Protein AF-A0A978VMZ8-F1 (afdb_monomer_lite)

Secondary structure (DSSP, 8-state):
-PPPPPP-PPPS-SS---TTSHHHHHHHHHHHHTTSSTHHHHHHHT----SSTT-HHHHHHHHHHHHTTPPPSSPPSSS-HHHHHH------

Foldseek 3Di:
DDDPPDPPDDDPDVVDDDCPDPVVVVVLVVCVVVVNCPLVVLLVVLDDDAPDPPCPVVSSVVSVCVSVVHDDPDDDPPPPPVVVVPPPPDDD

Structure (mmCIF, N/CA/C/O backbone):
data_AF-A0A978VMZ8-F1
#
_entry.id   AF-A0A978VMZ8-F1
#
loop_
_atom_site.group_PDB
_atom_site.id
_atom_site.type_symbol
_atom_site.label_atom_id
_atom_site.label_alt_id
_atom_site.label_comp_id
_atom_site.label_asym_id
_atom_site.label_entity_id
_atom_site.label_seq_id
_atom_site.pdbx_PDB_ins_code
_atom_site.Cartn_x
_atom_site.Cartn_y
_atom_site.Cartn_z
_atom_site.occupancy
_atom_site.B_iso_or_equiv
_atom_site.auth_seq_id
_atom_site.auth_comp_id
_atom_site.auth_asym_id
_atom_site.auth_atom_id
_atom_site.pdbx_PDB_model_num
ATOM 1 N N . MET A 1 1 ? 21.066 11.829 27.167 1.00 40.38 1 MET A N 1
ATOM 2 C CA . MET A 1 1 ? 20.399 12.881 26.372 1.00 40.38 1 MET A CA 1
ATOM 3 C C . MET A 1 1 ? 19.107 12.289 25.838 1.00 40.38 1 MET A C 1
ATOM 5 O O . MET A 1 1 ? 19.170 11.295 25.130 1.00 40.38 1 MET A O 1
ATOM 9 N N . SER A 1 2 ? 17.959 12.804 26.277 1.00 42.44 2 SER A N 1
ATOM 10 C CA . SER A 1 2 ? 16.650 12.401 25.752 1.00 42.44 2 SER A CA 1
ATOM 11 C C . SER A 1 2 ? 16.491 13.053 24.384 1.00 42.44 2 SER A C 1
ATOM 13 O O . SER A 1 2 ? 16.602 14.275 24.297 1.00 42.44 2 SER A O 1
ATOM 15 N N . PHE A 1 3 ? 16.306 12.267 23.322 1.00 50.69 3 PHE A N 1
ATOM 16 C CA . PHE A 1 3 ? 15.887 12.834 22.045 1.00 50.69 3 PHE A CA 1
ATOM 17 C C . PHE A 1 3 ? 14.496 13.432 22.273 1.00 50.69 3 PHE A C 1
ATOM 19 O O . PHE A 1 3 ? 13.584 12.675 22.621 1.00 50.69 3 PHE A O 1
ATOM 26 N N . PRO A 1 4 ? 14.310 14.758 22.146 1.00 55.22 4 PRO A N 1
ATOM 27 C CA . PRO A 1 4 ? 12.973 15.321 22.193 1.00 55.22 4 PRO A CA 1
ATOM 28 C C . PRO A 1 4 ? 12.159 14.613 21.110 1.00 55.22 4 PRO A C 1
ATOM 30 O O . PRO A 1 4 ? 12.591 14.539 19.958 1.00 55.22 4 PRO A O 1
ATOM 33 N N . GLY A 1 5 ? 11.040 14.004 21.511 1.00 61.69 5 GLY A N 1
ATOM 34 C CA . GLY A 1 5 ? 10.171 13.282 20.592 1.00 61.69 5 GLY A CA 1
ATOM 35 C C . GLY A 1 5 ? 9.840 14.196 19.422 1.00 61.69 5 GLY A C 1
ATOM 36 O O . GLY A 1 5 ? 9.357 15.308 19.634 1.00 61.69 5 GLY A O 1
ATOM 37 N N . LEU A 1 6 ? 10.162 13.751 18.205 1.00 64.25 6 LEU A N 1
ATOM 38 C CA . LEU A 1 6 ? 9.798 14.466 16.988 1.00 64.25 6 LEU A CA 1
ATOM 39 C C . LEU A 1 6 ? 8.310 14.834 17.079 1.00 64.25 6 LEU A C 1
ATOM 41 O O . LEU A 1 6 ? 7.495 13.949 17.369 1.00 64.25 6 LEU A O 1
ATOM 45 N N . PRO A 1 7 ? 7.940 16.112 16.881 1.00 59.97 7 PRO A N 1
ATOM 46 C CA . PRO A 1 7 ? 6.545 16.506 16.924 1.00 59.97 7 PRO A CA 1
ATOM 47 C C . PRO A 1 7 ? 5.788 15.683 15.884 1.00 59.97 7 PRO A C 1
ATOM 49 O O . PRO A 1 7 ? 6.165 15.641 14.711 1.00 59.97 7 PRO A O 1
ATOM 52 N N . ARG A 1 8 ? 4.733 14.985 16.320 1.00 61.69 8 ARG A N 1
ATOM 53 C CA . ARG A 1 8 ? 3.834 14.304 15.390 1.00 61.69 8 ARG A CA 1
ATOM 54 C C . ARG A 1 8 ? 3.199 15.374 14.514 1.00 61.69 8 ARG A C 1
ATOM 56 O O . ARG A 1 8 ? 2.470 16.228 15.013 1.00 61.69 8 ARG A O 1
ATOM 63 N N . ILE A 1 9 ? 3.498 15.329 13.221 1.00 72.56 9 ILE A N 1
ATOM 64 C CA . ILE A 1 9 ? 2.836 16.169 12.229 1.00 72.56 9 ILE A CA 1
ATOM 65 C C . I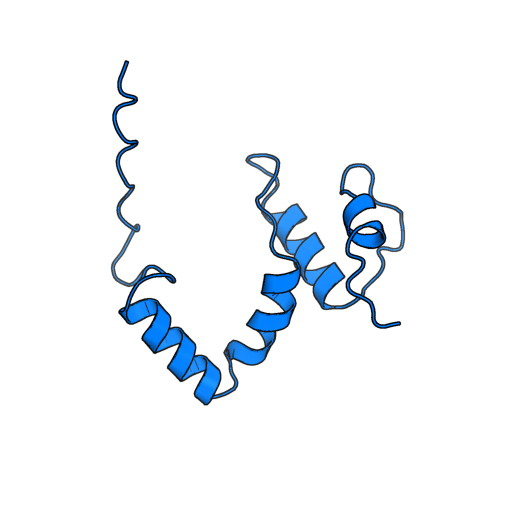LE A 1 9 ? 1.363 15.750 12.230 1.00 72.56 9 ILE A C 1
ATOM 67 O O . ILE A 1 9 ? 1.051 14.581 11.997 1.00 72.56 9 ILE A O 1
ATOM 71 N N . ALA A 1 10 ? 0.468 16.681 12.564 1.00 73.50 10 ALA A N 1
ATOM 72 C CA . ALA A 1 10 ? -0.965 16.443 12.473 1.00 73.50 10 ALA A CA 1
ATOM 73 C C . ALA A 1 10 ? -1.322 16.126 11.015 1.00 73.50 10 ALA A C 1
ATOM 75 O O . ALA A 1 10 ? -0.799 16.766 10.100 1.00 73.50 10 ALA A O 1
ATOM 76 N N . LEU A 1 11 ? -2.187 15.132 10.794 1.00 75.69 11 LEU A N 1
ATOM 77 C CA . LEU A 1 11 ? -2.624 14.788 9.444 1.00 75.69 11 LEU A CA 1
ATOM 78 C C . LEU A 1 11 ? -3.207 16.040 8.767 1.00 75.69 11 LEU A C 1
ATOM 80 O O . LEU A 1 11 ? -3.975 16.762 9.406 1.00 75.69 11 LEU A O 1
ATOM 84 N N . PRO A 1 12 ? -2.858 16.316 7.498 1.00 73.50 12 PRO A N 1
ATOM 85 C CA . PRO A 1 12 ? -3.149 17.592 6.843 1.00 73.50 12 PRO A CA 1
ATOM 86 C C . PRO A 1 12 ? -4.644 17.860 6.557 1.00 73.50 12 PRO A C 1
ATOM 88 O O . PRO A 1 12 ? -4.967 18.746 5.769 1.00 73.50 12 PRO A O 1
ATOM 91 N N . SER A 1 13 ? -5.588 17.134 7.161 1.00 55.28 13 SER A N 1
ATOM 92 C CA . SER A 1 13 ? -7.023 17.420 7.064 1.00 55.28 13 SER A CA 1
ATOM 93 C C . SER A 1 13 ? -7.846 16.639 8.091 1.00 55.28 13 SER A C 1
ATOM 95 O O . SER A 1 13 ? -7.493 15.515 8.434 1.00 55.28 13 SER A O 1
ATOM 97 N N . PRO A 1 14 ? -9.077 17.090 8.352 1.00 60.94 14 PRO A N 1
ATOM 98 C CA . PRO A 1 14 ? -10.274 16.357 7.955 1.00 60.94 14 PRO A CA 1
ATOM 99 C C . PRO A 1 14 ? -10.468 16.465 6.427 1.00 60.94 14 PRO A C 1
ATOM 101 O O . PRO A 1 14 ? -10.551 17.589 5.932 1.00 60.94 14 PRO A O 1
ATOM 104 N N . PRO A 1 15 ? -10.498 15.357 5.658 1.00 78.62 15 PRO A N 1
ATOM 105 C CA . PRO A 1 15 ? -10.956 14.041 6.102 1.00 78.62 15 PRO A CA 1
ATOM 106 C C . PRO A 1 15 ? -9.867 12.952 6.200 1.00 78.62 15 PRO A C 1
ATOM 108 O O . PRO A 1 15 ? -10.203 11.772 6.176 1.00 78.62 15 PRO A O 1
ATOM 111 N N . ALA A 1 16 ? -8.575 13.291 6.279 1.00 89.50 16 ALA A N 1
ATOM 112 C CA . ALA A 1 16 ? -7.530 12.271 6.384 1.00 89.50 16 ALA A CA 1
ATOM 113 C C . ALA A 1 16 ? -7.624 11.535 7.735 1.00 89.50 16 ALA A C 1
ATOM 115 O O . ALA A 1 16 ? -7.490 12.138 8.798 1.00 89.50 16 ALA A O 1
ATOM 116 N N . ILE A 1 17 ? -7.843 10.221 7.686 1.00 91.50 17 ILE A N 1
ATOM 117 C CA . ILE A 1 17 ? -7.934 9.347 8.860 1.00 91.50 17 ILE A CA 1
ATOM 118 C C . ILE A 1 17 ? -6.693 8.460 8.883 1.00 91.50 17 ILE A C 1
ATOM 120 O O . ILE A 1 17 ? -6.343 7.846 7.877 1.00 91.50 17 ILE A O 1
ATOM 124 N N . ASP A 1 18 ? -6.026 8.391 10.036 1.00 91.12 18 ASP A N 1
ATOM 125 C CA . ASP A 1 18 ? -4.900 7.478 10.229 1.00 91.12 18 ASP A CA 1
ATOM 126 C C . ASP A 1 18 ? -5.369 6.032 10.017 1.00 91.12 18 ASP A C 1
ATOM 128 O O . ASP A 1 18 ? -6.292 5.565 10.690 1.00 91.12 18 ASP A O 1
ATOM 132 N N . PHE A 1 19 ? -4.708 5.315 9.109 1.00 92.62 19 PHE A N 1
ATOM 133 C CA . PHE A 1 19 ? -5.002 3.920 8.796 1.00 92.62 19 PHE A CA 1
ATOM 134 C C . PHE A 1 19 ? -4.938 3.018 10.038 1.00 92.62 19 PHE A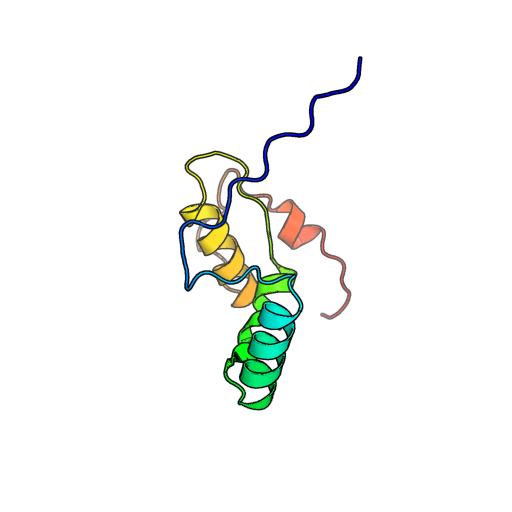 C 1
ATOM 136 O O . PHE A 1 19 ? -5.757 2.113 10.192 1.00 92.62 19 PHE A O 1
ATOM 143 N N . ALA A 1 20 ? -4.004 3.285 10.959 1.00 93.12 20 ALA A N 1
ATOM 144 C CA . ALA A 1 20 ? -3.823 2.485 12.171 1.00 93.12 20 ALA A CA 1
ATOM 145 C C . ALA A 1 20 ? -4.814 2.831 13.302 1.00 93.12 20 ALA A C 1
ATOM 147 O O . ALA A 1 20 ? -4.865 2.119 14.315 1.00 93.12 20 ALA A O 1
ATOM 148 N N . SER A 1 21 ? -5.605 3.898 13.144 1.00 93.88 21 SER A N 1
ATOM 149 C CA . SER A 1 21 ? -6.607 4.315 14.127 1.00 93.88 21 SER A CA 1
ATOM 150 C C . SER A 1 21 ? -7.792 3.347 14.204 1.00 93.88 21 SER A C 1
ATOM 152 O O . SER A 1 21 ? -7.990 2.491 13.342 1.00 93.88 21 SER A O 1
ATOM 154 N N . ILE A 1 22 ? -8.609 3.490 15.252 1.00 95.81 22 ILE A N 1
ATOM 155 C CA . ILE A 1 22 ? -9.859 2.728 15.410 1.00 95.81 22 ILE A CA 1
ATOM 156 C C . ILE A 1 22 ? -10.771 2.947 14.196 1.00 95.81 22 ILE A C 1
ATOM 158 O O . ILE A 1 22 ? -11.301 1.990 13.638 1.00 95.81 22 ILE A O 1
ATOM 162 N N . GLU A 1 23 ? -10.893 4.198 13.756 1.00 95.12 23 GLU A N 1
ATOM 163 C CA . GLU A 1 23 ? -11.730 4.566 12.618 1.00 95.12 23 GLU A CA 1
ATOM 164 C C . GLU A 1 23 ? -11.157 4.054 11.289 1.00 95.12 23 GLU A C 1
ATOM 166 O O . GLU A 1 23 ? -11.890 3.493 10.478 1.00 95.12 23 GLU A O 1
ATOM 171 N N . GLY A 1 24 ? -9.838 4.150 11.088 1.00 95.56 24 GLY A N 1
ATOM 172 C CA . GLY A 1 24 ? -9.171 3.606 9.899 1.00 95.56 24 GLY A CA 1
ATOM 173 C C . GLY A 1 24 ? -9.370 2.094 9.758 1.00 95.56 24 GLY A C 1
ATOM 174 O O . GLY A 1 24 ? -9.721 1.607 8.683 1.00 95.56 24 GLY A O 1
ATOM 175 N N . LYS A 1 25 ? -9.253 1.353 10.867 1.00 97.25 25 LYS A N 1
ATOM 176 C CA . LYS A 1 25 ? -9.530 -0.092 10.909 1.00 97.25 25 LYS A CA 1
ATOM 177 C C . LYS A 1 25 ? -10.993 -0.420 10.614 1.00 97.25 25 LYS A C 1
ATOM 179 O O . LYS A 1 25 ? -11.254 -1.403 9.919 1.00 97.25 25 LYS A O 1
ATOM 184 N N . ARG A 1 26 ? -11.940 0.387 11.110 1.00 97.94 26 ARG A N 1
ATOM 185 C CA . ARG A 1 26 ? -13.374 0.236 10.810 1.00 97.94 26 ARG A CA 1
ATOM 186 C C . ARG A 1 26 ? -13.632 0.387 9.311 1.00 97.94 26 ARG A C 1
ATOM 188 O O . ARG A 1 26 ? -14.184 -0.526 8.705 1.00 97.94 26 ARG A O 1
ATOM 195 N N . LEU A 1 27 ? -13.147 1.474 8.709 1.00 96.62 27 LEU A N 1
ATOM 196 C CA . LEU A 1 27 ? -13.294 1.744 7.274 1.00 96.62 27 LEU A CA 1
ATOM 197 C C . LEU A 1 27 ? -12.653 0.653 6.409 1.00 96.62 27 LEU A C 1
ATOM 199 O O . LEU A 1 27 ? -13.249 0.214 5.427 1.00 96.62 27 LEU A O 1
ATOM 203 N N . PHE A 1 28 ? -11.462 0.178 6.784 1.00 97.25 28 PHE A N 1
ATOM 204 C CA . PHE A 1 28 ? -10.811 -0.928 6.086 1.00 97.25 28 PHE A CA 1
ATOM 205 C C . PHE A 1 28 ? -11.641 -2.215 6.157 1.00 97.25 28 PHE A C 1
ATOM 207 O O . PHE A 1 28 ? -11.812 -2.889 5.145 1.00 97.25 28 PHE A O 1
ATOM 214 N N . THR A 1 29 ? -12.187 -2.538 7.333 1.00 97.88 29 THR A N 1
ATOM 215 C CA . THR A 1 29 ? -13.023 -3.733 7.534 1.00 97.88 29 THR A CA 1
ATOM 216 C C . THR A 1 29 ? -14.310 -3.659 6.712 1.00 97.88 29 THR A C 1
ATOM 218 O O . THR A 1 29 ? -14.699 -4.649 6.099 1.00 97.88 29 THR A O 1
ATOM 221 N N . GLU A 1 30 ? -14.945 -2.486 6.638 1.00 98.06 30 GLU A N 1
ATOM 222 C CA . GLU A 1 30 ? -16.132 -2.258 5.801 1.00 98.06 30 GLU A CA 1
ATOM 223 C C . GLU A 1 30 ? -15.814 -2.399 4.307 1.00 98.06 30 GLU A C 1
ATOM 225 O O . GLU A 1 30 ? -16.524 -3.096 3.583 1.00 98.06 30 GLU A O 1
ATOM 230 N N . ALA A 1 31 ? -14.719 -1.794 3.838 1.00 97.62 31 ALA A N 1
ATOM 231 C CA . ALA A 1 31 ? -14.278 -1.918 2.449 1.00 97.62 31 ALA A CA 1
ATOM 232 C C . ALA A 1 31 ? -13.907 -3.365 2.081 1.00 97.62 31 ALA A C 1
ATOM 234 O O . ALA A 1 31 ? -14.218 -3.828 0.982 1.00 97.62 31 ALA A O 1
ATOM 235 N N . LEU A 1 32 ? -13.285 -4.094 3.013 1.00 97.44 32 LEU A N 1
ATOM 236 C CA . LEU A 1 32 ? -12.986 -5.512 2.855 1.00 97.44 32 LEU A CA 1
ATOM 237 C C . LEU A 1 32 ? -14.269 -6.350 2.780 1.00 97.44 32 LEU A C 1
ATOM 239 O O . LEU A 1 32 ? -14.406 -7.153 1.866 1.00 97.44 32 LEU A O 1
ATOM 243 N N . GLY A 1 33 ? -15.246 -6.108 3.661 1.00 97.62 33 GLY A N 1
ATOM 244 C CA . GLY A 1 33 ? -16.557 -6.767 3.601 1.00 97.62 33 GLY A CA 1
ATOM 245 C C . GLY A 1 33 ? -17.324 -6.494 2.299 1.00 97.62 33 GLY A C 1
ATOM 246 O O . GLY A 1 33 ? -18.069 -7.352 1.833 1.00 97.62 33 GLY A O 1
ATOM 247 N N . ASN A 1 34 ? -17.089 -5.334 1.679 1.00 97.75 34 ASN A N 1
ATOM 248 C CA . ASN A 1 34 ? -17.650 -4.951 0.380 1.00 97.75 34 ASN A CA 1
ATOM 249 C C . ASN A 1 34 ? -16.829 -5.457 -0.827 1.00 97.75 34 ASN A C 1
ATOM 251 O O . ASN A 1 34 ? -17.191 -5.171 -1.968 1.00 97.75 34 ASN A O 1
ATOM 255 N N . GLY A 1 35 ? -15.714 -6.165 -0.607 1.00 96.56 35 GLY A N 1
ATOM 256 C CA . GLY A 1 35 ? -14.855 -6.716 -1.661 1.00 96.56 35 GLY A CA 1
ATOM 257 C C . GLY A 1 35 ? -14.003 -5.690 -2.421 1.00 96.56 35 GLY A C 1
ATOM 258 O O . GLY A 1 35 ? -13.367 -6.035 -3.416 1.00 96.56 35 GLY A O 1
ATOM 259 N N . THR A 1 36 ? -13.948 -4.427 -1.984 1.00 96.88 36 THR A N 1
ATOM 260 C CA . THR A 1 36 ? -13.169 -3.371 -2.665 1.00 96.88 36 THR A CA 1
ATOM 261 C C . THR A 1 36 ? -11.716 -3.292 -2.194 1.00 96.88 36 THR A C 1
ATOM 263 O O . THR A 1 36 ? -10.917 -2.568 -2.785 1.00 96.88 36 THR A O 1
ATOM 266 N N . MET A 1 37 ? -11.357 -4.052 -1.155 1.00 96.12 37 MET A N 1
ATOM 267 C CA . MET A 1 37 ? -10.036 -4.015 -0.517 1.00 96.12 37 MET A CA 1
ATOM 268 C C . MET A 1 37 ? -9.211 -5.302 -0.705 1.00 96.12 37 MET A C 1
ATOM 270 O O . MET A 1 37 ? -8.112 -5.414 -0.171 1.00 96.12 37 MET A O 1
ATOM 274 N N . GLU A 1 38 ? -9.680 -6.257 -1.511 1.00 94.88 38 GLU A N 1
ATOM 275 C CA . GLU A 1 38 ? -9.009 -7.554 -1.741 1.00 94.88 38 GLU A CA 1
ATOM 276 C C . GLU A 1 38 ? -7.562 -7.415 -2.253 1.00 94.88 38 GLU A C 1
ATOM 278 O O . GLU A 1 38 ? -6.672 -8.193 -1.901 1.00 94.88 38 GLU A O 1
ATOM 283 N N . GLY A 1 39 ? -7.291 -6.381 -3.059 1.00 93.38 39 GLY A N 1
ATOM 284 C CA . GLY A 1 39 ? -5.953 -6.105 -3.590 1.00 93.38 39 GLY A CA 1
ATOM 285 C C . GLY A 1 39 ? -4.919 -5.728 -2.522 1.00 93.38 39 GLY A C 1
ATOM 286 O O . GLY A 1 39 ? -3.720 -5.910 -2.747 1.00 93.38 39 GLY A O 1
ATOM 287 N N . PHE A 1 40 ? -5.361 -5.251 -1.353 1.00 95.44 40 PHE A N 1
ATOM 288 C CA . PHE A 1 40 ? -4.477 -4.821 -0.270 1.00 95.44 40 PHE A CA 1
ATOM 289 C C . PHE A 1 40 ? -3.542 -5.939 0.192 1.00 95.44 40 PHE A C 1
ATOM 291 O O . PHE A 1 40 ? -2.354 -5.693 0.384 1.00 95.44 40 PHE A O 1
ATOM 298 N N . PHE A 1 41 ? -4.047 -7.171 0.324 1.00 94.50 41 PHE A N 1
ATOM 299 C CA . PHE A 1 41 ? -3.258 -8.290 0.846 1.00 94.50 41 PHE A CA 1
ATOM 300 C C . PHE A 1 41 ? -2.060 -8.633 -0.033 1.00 94.50 41 PHE A C 1
ATOM 302 O O . PHE A 1 41 ? -1.000 -8.963 0.485 1.00 94.50 41 PHE A O 1
ATOM 309 N N . LYS A 1 42 ? -2.201 -8.518 -1.356 1.00 92.75 42 LYS A N 1
ATOM 310 C CA . LYS A 1 42 ? -1.077 -8.757 -2.266 1.00 92.75 42 LYS A CA 1
ATOM 311 C C . LYS A 1 42 ? -0.089 -7.592 -2.241 1.00 92.75 42 LYS A C 1
ATOM 313 O O . LYS A 1 42 ? 1.115 -7.816 -2.200 1.00 92.75 42 LYS A O 1
ATOM 318 N N . LEU A 1 43 ? -0.597 -6.357 -2.218 1.00 94.19 43 LEU A N 1
ATOM 319 C CA . LEU A 1 43 ? 0.231 -5.148 -2.186 1.00 94.19 43 LEU A CA 1
ATOM 320 C C . LEU A 1 43 ? 1.076 -5.061 -0.909 1.00 94.19 43 LEU A C 1
ATOM 322 O O . LEU A 1 43 ? 2.267 -4.759 -0.980 1.00 94.19 43 LEU A O 1
ATOM 326 N N . ILE A 1 44 ? 0.485 -5.344 0.256 1.00 94.44 44 ILE A N 1
ATOM 327 C CA . ILE A 1 44 ? 1.170 -5.205 1.546 1.00 94.44 44 ILE A CA 1
ATOM 328 C C . ILE A 1 44 ? 2.322 -6.206 1.705 1.00 94.44 44 ILE A C 1
ATOM 330 O O . ILE A 1 44 ? 3.330 -5.870 2.324 1.00 94.44 44 ILE A O 1
ATOM 334 N N . SER A 1 45 ? 2.231 -7.394 1.094 1.00 92.19 45 SER A N 1
ATOM 335 C CA . SER A 1 45 ? 3.317 -8.388 1.084 1.00 92.19 45 SER A CA 1
ATOM 336 C C . SER A 1 45 ? 4.594 -7.887 0.405 1.00 92.19 45 SER A C 1
ATOM 338 O O . SER A 1 45 ? 5.676 -8.383 0.711 1.00 92.19 45 SER A O 1
ATOM 340 N N . TYR A 1 46 ? 4.481 -6.896 -0.481 1.00 92.56 46 TYR A N 1
ATOM 341 C CA . TYR A 1 46 ? 5.613 -6.272 -1.163 1.00 92.56 46 TYR A CA 1
ATOM 342 C C . TYR A 1 46 ? 5.897 -4.851 -0.669 1.00 92.56 46 TYR A C 1
ATOM 344 O O . TYR A 1 46 ? 6.663 -4.144 -1.316 1.00 92.56 46 TYR A O 1
ATOM 352 N N . TYR A 1 47 ? 5.311 -4.415 0.452 1.00 90.38 47 TYR A N 1
ATOM 353 C CA . TYR A 1 47 ? 5.481 -3.049 0.941 1.00 90.38 47 TYR A CA 1
ATOM 354 C C . TYR A 1 47 ? 6.936 -2.724 1.292 1.00 90.38 47 TYR A C 1
ATOM 356 O O . TYR A 1 47 ? 7.581 -3.450 2.049 1.00 90.38 47 TYR A O 1
ATOM 364 N N . GLN A 1 48 ? 7.442 -1.602 0.772 1.00 85.25 48 GLN A N 1
ATOM 365 C CA . GLN A 1 48 ? 8.791 -1.113 1.058 1.00 85.25 48 GLN A CA 1
ATOM 366 C C . GLN A 1 48 ? 8.791 0.393 1.296 1.00 85.25 48 GLN A C 1
ATOM 368 O O . GLN A 1 48 ? 8.138 1.151 0.580 1.00 85.25 48 GLN A O 1
ATOM 373 N N . SER A 1 49 ? 9.585 0.835 2.269 1.00 85.50 49 SER A N 1
ATOM 374 C CA . SER A 1 49 ? 9.894 2.254 2.433 1.00 85.50 49 SER A CA 1
ATOM 375 C C . SER A 1 49 ? 10.762 2.740 1.273 1.00 85.50 49 SER A C 1
ATOM 377 O O . SER A 1 49 ? 11.692 2.048 0.856 1.00 85.50 49 SER A O 1
ATOM 379 N N . GLN A 1 50 ? 10.494 3.950 0.775 1.00 83.38 50 GLN A N 1
ATOM 380 C CA . GLN A 1 50 ? 11.359 4.582 -0.220 1.00 83.38 50 GLN A CA 1
ATOM 381 C C . GLN A 1 50 ? 12.783 4.733 0.332 1.00 83.38 50 GLN A C 1
ATOM 383 O O . GLN A 1 50 ? 12.972 5.169 1.468 1.00 83.38 50 GLN A O 1
ATOM 388 N N . THR A 1 51 ? 13.782 4.374 -0.470 1.00 82.00 51 THR A N 1
ATOM 389 C CA . THR A 1 51 ? 15.195 4.460 -0.069 1.00 82.00 51 THR A CA 1
ATOM 390 C C . THR A 1 51 ? 15.729 5.886 -0.141 1.00 82.00 51 THR A C 1
ATOM 392 O O . THR A 1 51 ? 16.634 6.236 0.602 1.00 82.00 51 THR A O 1
ATOM 395 N N . GLU A 1 52 ? 15.154 6.705 -1.024 1.00 84.06 52 GLU A N 1
ATOM 396 C CA . GLU A 1 52 ? 15.557 8.085 -1.287 1.00 84.06 52 GLU A CA 1
ATOM 397 C C . GLU A 1 52 ? 14.329 8.997 -1.371 1.00 84.06 52 GLU A C 1
ATOM 399 O O . GLU A 1 52 ? 13.236 8.566 -1.753 1.00 84.06 52 GLU A O 1
ATOM 404 N N . ILE A 1 53 ? 14.511 10.284 -1.061 1.00 83.75 53 ILE A N 1
ATOM 405 C CA . ILE A 1 53 ? 13.419 11.273 -0.945 1.00 83.75 53 ILE A CA 1
ATOM 406 C C . ILE A 1 53 ? 12.599 11.400 -2.243 1.00 83.75 53 ILE A C 1
ATOM 408 O O . ILE A 1 53 ? 11.391 11.612 -2.191 1.00 83.75 53 ILE A O 1
ATOM 412 N N . ASN A 1 54 ? 13.231 11.203 -3.403 1.00 88.44 54 ASN A N 1
ATOM 413 C CA . ASN A 1 54 ? 12.605 11.380 -4.718 1.00 88.44 54 ASN A CA 1
ATOM 414 C C . ASN A 1 54 ? 12.162 10.059 -5.375 1.00 88.44 54 ASN A C 1
ATOM 416 O O . ASN A 1 54 ? 11.867 10.038 -6.569 1.00 88.44 54 ASN A O 1
ATOM 420 N N . TYR A 1 55 ? 12.177 8.937 -4.645 1.00 88.12 55 TYR A N 1
ATOM 421 C CA . TYR A 1 55 ? 11.998 7.592 -5.222 1.00 88.12 55 TYR A CA 1
ATOM 422 C C . TYR A 1 55 ? 10.611 6.980 -4.964 1.00 88.12 55 TYR A C 1
ATOM 424 O O . TYR A 1 55 ? 10.408 5.792 -5.215 1.00 88.12 55 TYR A O 1
ATOM 432 N N . CYS A 1 56 ? 9.625 7.768 -4.527 1.00 89.06 56 CYS A N 1
ATOM 433 C CA . CYS A 1 56 ? 8.271 7.277 -4.239 1.00 89.06 56 CYS A CA 1
ATOM 434 C C . CYS A 1 56 ? 7.610 6.570 -5.440 1.00 89.06 56 CYS A C 1
ATOM 436 O O . CYS A 1 56 ? 7.023 5.497 -5.287 1.00 89.06 56 CYS A O 1
ATOM 438 N N . GLY A 1 57 ? 7.751 7.126 -6.649 1.00 90.00 57 GLY A N 1
ATOM 439 C CA . GLY A 1 57 ? 7.186 6.541 -7.869 1.00 90.00 57 GLY A CA 1
ATOM 440 C C . GLY A 1 57 ? 7.854 5.221 -8.256 1.00 90.00 57 GLY A C 1
ATOM 441 O O . GLY A 1 57 ? 7.177 4.264 -8.620 1.00 90.00 57 GLY A O 1
ATOM 442 N N . VAL A 1 58 ? 9.179 5.145 -8.112 1.00 88.69 58 VAL A N 1
ATOM 443 C CA . VAL A 1 58 ? 9.959 3.942 -8.429 1.00 88.69 58 VAL A CA 1
ATOM 444 C C . VAL A 1 58 ? 9.659 2.819 -7.435 1.00 88.69 58 VAL A C 1
ATOM 446 O O . VAL A 1 58 ? 9.415 1.690 -7.855 1.00 88.69 58 VAL A O 1
ATOM 449 N N . GLY A 1 59 ? 9.603 3.132 -6.135 1.00 89.06 59 GLY A N 1
ATOM 450 C CA . GLY A 1 59 ? 9.210 2.172 -5.101 1.00 89.06 59 GLY A CA 1
ATOM 451 C C . GLY A 1 59 ? 7.795 1.639 -5.328 1.00 89.06 59 GLY A C 1
ATOM 452 O O . GLY A 1 59 ? 7.582 0.430 -5.321 1.00 89.06 59 GLY A O 1
ATOM 453 N N . THR A 1 60 ? 6.843 2.523 -5.641 1.00 91.69 60 THR A N 1
ATOM 454 C CA . THR A 1 60 ? 5.458 2.125 -5.951 1.00 91.69 60 THR A CA 1
ATOM 455 C C . THR A 1 60 ? 5.388 1.213 -7.172 1.00 91.69 60 THR A C 1
ATOM 457 O O . THR A 1 60 ? 4.718 0.181 -7.131 1.00 91.69 60 THR A O 1
ATOM 460 N N . LEU A 1 61 ? 6.108 1.548 -8.247 1.00 91.62 61 LEU A N 1
ATOM 461 C CA . LEU A 1 61 ? 6.145 0.728 -9.456 1.00 91.62 61 LEU A CA 1
ATOM 462 C C . LEU A 1 61 ? 6.706 -0.672 -9.172 1.00 91.62 61 LEU A C 1
ATOM 464 O O . LEU A 1 61 ? 6.149 -1.655 -9.651 1.00 91.62 61 LEU A O 1
ATOM 468 N N . ALA A 1 62 ? 7.754 -0.775 -8.355 1.00 88.69 62 ALA A N 1
ATOM 469 C CA . ALA A 1 62 ? 8.319 -2.058 -7.946 1.00 88.69 62 ALA A CA 1
ATOM 470 C C . ALA A 1 62 ? 7.313 -2.919 -7.168 1.00 88.69 62 ALA A C 1
ATOM 472 O O . ALA A 1 62 ? 7.142 -4.095 -7.485 1.00 88.69 62 ALA A O 1
ATOM 473 N N . MET A 1 63 ? 6.601 -2.329 -6.197 1.00 92.31 63 MET A N 1
ATOM 474 C CA . MET A 1 63 ? 5.550 -3.030 -5.448 1.00 92.31 63 MET A CA 1
ATOM 475 C C . MET A 1 63 ? 4.461 -3.570 -6.379 1.00 92.31 63 MET A C 1
ATOM 477 O O . MET A 1 63 ? 4.060 -4.727 -6.252 1.00 92.31 63 MET A O 1
ATOM 481 N N . VAL A 1 64 ? 4.004 -2.754 -7.337 1.00 93.44 64 VAL A N 1
ATOM 482 C CA . VAL A 1 64 ? 2.958 -3.139 -8.297 1.00 93.44 64 VAL A CA 1
ATOM 483 C C . VAL A 1 64 ? 3.439 -4.251 -9.231 1.00 93.44 64 VAL A C 1
ATOM 485 O O . VAL A 1 64 ? 2.716 -5.226 -9.421 1.00 93.44 64 VAL A O 1
ATOM 488 N N . LEU A 1 65 ? 4.654 -4.155 -9.779 1.00 92.31 65 LEU A N 1
ATOM 489 C CA . LEU A 1 65 ? 5.206 -5.193 -10.658 1.00 92.31 65 LEU A CA 1
ATOM 490 C C . LEU A 1 65 ? 5.377 -6.530 -9.925 1.00 92.31 65 LEU A C 1
ATOM 492 O O . LEU A 1 65 ? 4.973 -7.562 -10.459 1.00 92.31 65 LEU A O 1
ATOM 496 N N . ASN A 1 66 ? 5.876 -6.508 -8.685 1.00 90.50 66 ASN A N 1
ATOM 497 C CA . ASN A 1 66 ? 5.987 -7.709 -7.852 1.00 90.50 66 ASN A CA 1
ATOM 498 C C . ASN A 1 66 ? 4.607 -8.310 -7.533 1.00 90.50 66 ASN A C 1
ATOM 500 O O . ASN A 1 66 ? 4.413 -9.515 -7.653 1.00 90.50 66 ASN A O 1
ATOM 504 N N . THR A 1 67 ? 3.625 -7.463 -7.205 1.00 93.56 67 THR A N 1
ATOM 505 C CA . THR A 1 67 ? 2.230 -7.865 -6.941 1.00 93.56 67 THR A CA 1
ATOM 506 C C . THR A 1 67 ? 1.584 -8.551 -8.148 1.00 93.56 67 THR A C 1
ATOM 508 O O . THR A 1 67 ? 0.766 -9.458 -7.985 1.00 93.56 67 THR A O 1
ATOM 511 N N . LEU A 1 68 ? 1.942 -8.117 -9.359 1.00 92.75 68 LEU A N 1
ATOM 512 C CA . LEU A 1 68 ? 1.449 -8.670 -10.621 1.00 92.75 68 LEU A CA 1
ATOM 513 C C . LEU A 1 68 ? 2.315 -9.816 -11.169 1.00 92.75 68 LEU A C 1
ATOM 515 O O . LEU A 1 68 ? 1.975 -10.357 -12.219 1.00 92.75 68 LEU A O 1
ATOM 519 N N . ALA A 1 69 ? 3.406 -10.183 -10.487 1.00 90.38 69 ALA A N 1
ATOM 520 C CA . ALA A 1 69 ? 4.402 -11.146 -10.962 1.00 90.38 69 ALA A CA 1
ATOM 521 C C . ALA A 1 69 ? 4.927 -10.825 -12.380 1.00 90.38 69 ALA A C 1
ATOM 523 O O . ALA A 1 69 ? 5.103 -11.713 -13.214 1.00 90.38 69 ALA A O 1
ATOM 524 N N . ILE A 1 70 ? 5.149 -9.537 -12.666 1.00 87.81 70 ILE A N 1
ATOM 525 C CA . ILE A 1 70 ? 5.669 -9.068 -13.954 1.00 87.81 70 ILE A CA 1
ATOM 526 C C . ILE A 1 70 ? 7.174 -8.848 -13.840 1.00 87.81 70 ILE A C 1
ATOM 528 O O . ILE A 1 70 ? 7.629 -7.941 -13.141 1.00 87.81 70 ILE A O 1
ATOM 532 N N . ASP A 1 71 ? 7.934 -9.618 -14.614 1.00 78.81 71 ASP A N 1
ATOM 533 C CA . ASP A 1 71 ? 9.365 -9.393 -14.765 1.00 78.81 71 ASP A CA 1
ATOM 534 C C . ASP A 1 71 ? 9.640 -8.212 -15.709 1.00 78.81 71 ASP A C 1
ATOM 536 O O . ASP A 1 71 ? 9.161 -8.192 -16.851 1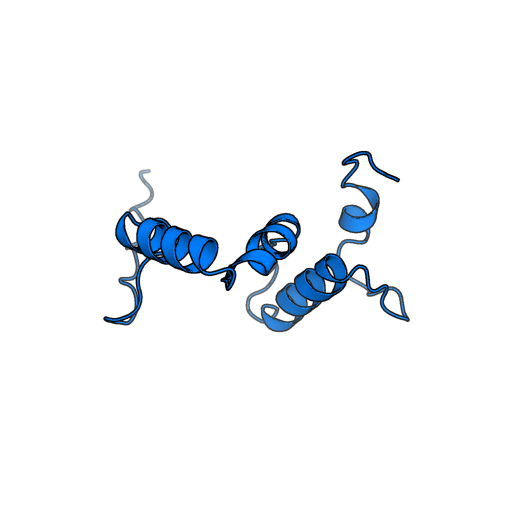.00 78.81 71 ASP A O 1
ATOM 540 N N . PRO A 1 72 ? 10.445 -7.218 -15.294 1.00 70.25 72 PRO A N 1
ATOM 541 C CA . PRO A 1 72 ? 10.855 -6.161 -16.198 1.00 70.25 72 PRO A CA 1
ATOM 542 C C . PRO A 1 72 ? 11.775 -6.723 -17.302 1.00 70.25 72 PRO A C 1
ATOM 544 O O . PRO A 1 72 ? 12.693 -7.496 -17.020 1.00 70.25 72 PRO A O 1
ATOM 547 N N . PRO A 1 73 ? 11.631 -6.272 -18.565 1.00 67.31 73 PRO A N 1
ATOM 548 C CA . PRO A 1 73 ? 12.379 -6.807 -19.712 1.00 67.31 73 PRO A CA 1
ATOM 549 C C . PRO A 1 73 ? 13.895 -6.548 -19.655 1.00 67.31 73 PRO A C 1
ATOM 551 O O . PRO A 1 73 ? 14.664 -7.111 -20.432 1.00 67.31 73 PRO A O 1
ATOM 554 N N . LYS A 1 74 ? 14.352 -5.681 -18.744 1.00 66.50 74 LYS A N 1
ATOM 555 C CA . LYS A 1 74 ? 15.766 -5.458 -18.431 1.00 66.50 74 LYS A CA 1
ATOM 556 C C . LYS A 1 74 ? 15.945 -5.553 -16.923 1.00 66.50 74 LYS A C 1
ATOM 558 O O . LYS A 1 74 ? 15.152 -4.984 -16.183 1.00 66.50 74 LYS A O 1
ATOM 563 N N . LYS A 1 75 ? 17.027 -6.195 -16.472 1.00 62.03 75 LYS A N 1
ATOM 564 C CA . LYS A 1 75 ? 17.423 -6.191 -15.057 1.00 62.03 75 LYS A CA 1
ATOM 565 C C . LYS A 1 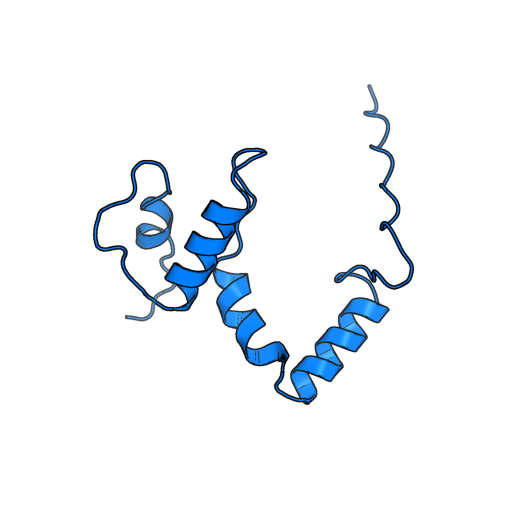75 ? 17.633 -4.746 -14.604 1.00 62.03 75 LYS A C 1
ATOM 567 O O . LYS A 1 75 ? 18.486 -4.046 -15.151 1.00 62.03 75 LYS A O 1
ATOM 572 N N . TRP A 1 76 ? 16.847 -4.290 -13.638 1.00 61.06 76 TRP A N 1
ATOM 573 C CA . TRP A 1 76 ? 16.976 -2.940 -13.101 1.00 61.06 76 TRP A CA 1
ATOM 574 C C . TRP A 1 76 ? 18.253 -2.842 -12.260 1.00 61.06 76 TRP A C 1
ATOM 576 O O . TRP A 1 76 ? 18.483 -3.644 -11.358 1.00 61.06 76 TRP A O 1
ATOM 586 N N . LYS A 1 77 ? 19.118 -1.871 -12.574 1.00 49.62 77 LYS A N 1
ATOM 587 C CA . LYS A 1 77 ? 20.279 -1.543 -11.737 1.00 49.62 77 LYS A CA 1
ATOM 588 C C . LYS A 1 77 ? 19.774 -0.794 -10.503 1.00 49.62 77 LYS A C 1
ATOM 590 O O . LYS A 1 77 ? 19.199 0.277 -10.650 1.00 49.62 77 LYS A O 1
ATOM 595 N N . GLY A 1 78 ? 20.015 -1.336 -9.311 1.00 52.59 78 GLY A N 1
ATOM 596 C CA . GLY A 1 78 ? 19.831 -0.612 -8.046 1.00 52.59 78 GLY A CA 1
ATOM 597 C C . GLY A 1 78 ? 18.539 -0.893 -7.275 1.00 52.59 78 GLY A C 1
ATOM 598 O O . GLY A 1 78 ? 18.427 -0.443 -6.144 1.00 52.59 78 GLY A O 1
ATOM 599 N N . MET A 1 79 ? 17.603 -1.678 -7.815 1.00 45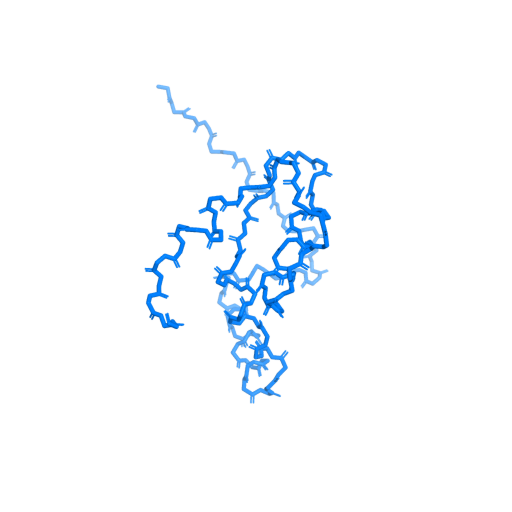.41 79 MET A N 1
ATOM 600 C CA . MET A 1 79 ? 16.555 -2.292 -6.994 1.00 45.41 79 MET A CA 1
ATOM 601 C C . MET A 1 79 ? 17.011 -3.682 -6.598 1.00 45.41 79 MET A C 1
ATOM 603 O O . MET A 1 79 ? 17.482 -4.438 -7.446 1.00 45.41 79 MET A O 1
ATOM 607 N N . ALA A 1 80 ? 16.914 -3.988 -5.309 1.00 44.09 80 ALA A N 1
ATOM 608 C CA . ALA A 1 80 ? 17.309 -5.256 -4.730 1.00 44.09 80 ALA A CA 1
ATOM 609 C C . ALA A 1 80 ? 16.625 -6.433 -5.448 1.00 44.09 80 ALA A C 1
ATOM 611 O O . ALA A 1 80 ? 15.568 -6.914 -5.052 1.00 44.09 80 ALA A O 1
ATOM 612 N N . LEU A 1 81 ? 17.301 -6.967 -6.465 1.00 43.38 81 LEU A N 1
ATOM 613 C CA . LEU A 1 81 ? 17.118 -8.330 -6.962 1.00 43.38 81 LEU A CA 1
ATOM 614 C C . LEU A 1 81 ? 17.328 -9.369 -5.842 1.00 43.38 81 LEU A C 1
ATOM 616 O O . LEU A 1 81 ? 16.985 -10.534 -6.019 1.00 43.38 81 LEU A O 1
ATOM 620 N N . GLU A 1 82 ? 17.843 -8.958 -4.678 1.00 40.53 82 GLU A N 1
ATOM 621 C CA . GLU A 1 82 ? 17.859 -9.774 -3.464 1.00 40.53 82 GLU A CA 1
ATOM 622 C C . GLU A 1 82 ? 16.481 -9.986 -2.830 1.00 40.53 82 GLU A C 1
ATOM 624 O O . GLU A 1 82 ? 16.314 -10.977 -2.132 1.00 40.53 82 GLU A O 1
ATOM 629 N N . LEU A 1 83 ? 15.458 -9.169 -3.107 1.00 43.53 83 LEU A N 1
ATOM 630 C CA . LEU A 1 83 ? 14.104 -9.445 -2.598 1.00 43.53 83 LEU A CA 1
ATOM 631 C C . LEU A 1 83 ? 13.325 -10.443 -3.455 1.00 43.53 83 LEU A C 1
ATOM 633 O O . LEU A 1 83 ? 12.532 -11.206 -2.914 1.00 43.53 83 LEU A O 1
ATOM 637 N N . VAL A 1 84 ? 13.622 -10.526 -4.756 1.00 43.75 84 VAL A N 1
ATOM 638 C CA . VAL A 1 84 ? 13.079 -11.590 -5.622 1.00 43.75 84 VAL A CA 1
ATOM 639 C C . VAL A 1 84 ? 13.771 -12.935 -5.344 1.00 43.75 84 VAL A C 1
ATOM 641 O O . VAL A 1 84 ? 13.209 -13.989 -5.612 1.00 43.75 84 VAL A O 1
ATOM 644 N N . ARG A 1 85 ? 14.979 -12.926 -4.757 1.00 39.44 85 ARG A N 1
ATOM 645 C CA . ARG A 1 85 ? 15.724 -14.144 -4.380 1.00 39.44 85 ARG A CA 1
ATOM 646 C C . ARG A 1 85 ? 15.691 -14.488 -2.885 1.00 39.44 85 ARG A C 1
ATOM 648 O O . ARG A 1 85 ? 16.122 -15.577 -2.525 1.00 39.44 85 ARG A O 1
ATOM 655 N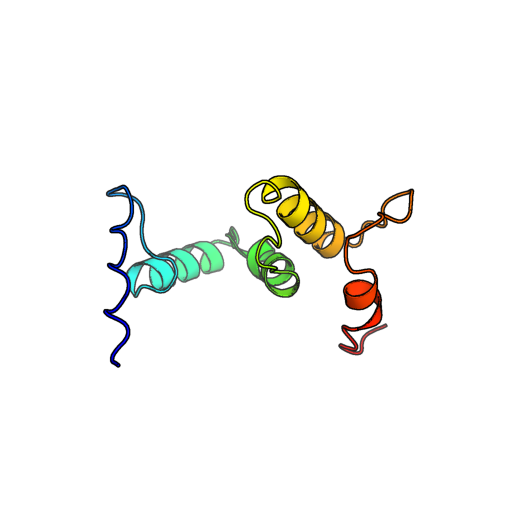 N . GLY A 1 86 ? 15.216 -13.583 -2.030 1.00 33.28 86 GLY A N 1
ATOM 656 C CA . GLY A 1 86 ? 15.311 -13.691 -0.569 1.00 33.28 86 GLY A CA 1
ATOM 657 C C . GLY A 1 86 ? 13.990 -13.921 0.163 1.00 33.28 86 GLY A C 1
ATOM 658 O O . GLY A 1 86 ? 14.012 -14.302 1.331 1.00 33.28 86 GLY A O 1
ATOM 659 N N . LEU A 1 87 ? 12.838 -13.759 -0.494 1.00 38.75 87 LEU A N 1
ATOM 660 C CA . LEU A 1 87 ? 11.555 -14.195 0.063 1.00 38.75 87 LEU A CA 1
ATOM 661 C C . LEU A 1 87 ? 11.352 -15.680 -0.242 1.00 38.75 87 LEU A C 1
ATOM 663 O O . LEU A 1 87 ? 10.525 -16.073 -1.058 1.00 38.75 87 LEU A O 1
ATOM 667 N N . ASN A 1 88 ? 12.131 -16.504 0.460 1.00 35.88 88 ASN A N 1
ATOM 668 C CA . ASN A 1 88 ? 11.854 -17.918 0.683 1.00 35.88 88 ASN A CA 1
ATOM 669 C C . ASN A 1 88 ? 10.591 -18.059 1.558 1.00 35.88 88 ASN A C 1
ATOM 671 O O . ASN A 1 88 ? 10.649 -18.503 2.703 1.00 35.88 88 ASN A O 1
ATOM 675 N N . VAL A 1 89 ? 9.447 -17.624 1.036 1.00 37.53 89 VAL A N 1
ATOM 676 C CA . VAL A 1 89 ? 8.141 -18.140 1.437 1.00 37.53 89 VAL A CA 1
ATOM 677 C C . VAL A 1 89 ? 7.836 -19.223 0.423 1.00 37.53 89 VAL A C 1
ATOM 679 O O . VAL A 1 89 ? 7.436 -18.944 -0.702 1.00 37.53 89 VAL A O 1
ATOM 682 N N . GLY A 1 90 ? 8.155 -20.458 0.811 1.00 35.53 90 GLY A N 1
ATOM 683 C CA . GLY A 1 90 ? 7.939 -21.637 -0.007 1.00 35.53 90 GLY A CA 1
ATOM 684 C C . GLY A 1 90 ? 6.511 -21.678 -0.536 1.00 35.53 90 GLY A C 1
ATOM 685 O O . GLY A 1 90 ? 5.567 -21.706 0.247 1.00 35.53 90 GLY A O 1
ATOM 686 N N . LEU A 1 91 ? 6.404 -21.640 -1.861 1.00 32.81 91 LEU A N 1
ATOM 687 C CA . LEU A 1 91 ? 5.351 -22.182 -2.719 1.00 32.81 91 LEU A CA 1
ATOM 688 C C . LEU A 1 91 ? 5.638 -21.678 -4.138 1.00 32.81 91 LEU A C 1
ATOM 690 O O . LEU A 1 91 ? 5.059 -20.685 -4.560 1.00 32.81 91 LEU A O 1
ATOM 694 N N . TRP A 1 92 ? 6.608 -22.321 -4.794 1.00 37.97 92 TRP A N 1
ATOM 695 C CA . TRP A 1 92 ? 6.521 -22.948 -6.121 1.00 37.97 92 TRP A CA 1
ATOM 696 C C . TRP A 1 92 ? 7.633 -23.995 -6.208 1.00 37.97 92 TRP A C 1
ATOM 698 O O . TRP A 1 92 ? 8.782 -23.655 -5.844 1.00 37.97 92 TRP A O 1
#

Sequence (92 aa):
MSFPGLPRIALPSPPAIDFASIEGKRLFTEALGNGTMEGFFKLISYYQSQTEINYCGVGTLAMVLNTLAIDPPKKWKGMALELVRGLNVGLW

Radius of gyration: 17.45 Å; chains: 1; bounding box: 38×40×46 Å

Organism: NCBI:txid714518

pLDDT: mean 76.81, std 21.22, range [32.81, 98.06]

InterPro domains:
  IPR007719 Phytochelatin synthase, N-terminal catalytic domain [PF05023] (10-78)
  IPR007719 Phytochelatin synthase, N-terminal catalytic domain [PS51443] (1-92)
  IPR038156 Phytochelatin synthase, N-terminal domain superfamily [G3DSA:3.90.70.30] (16-84)
  IPR038765 Papain-like cysteine peptidase superfamily [SSF54001] (13-79)
  IPR040409 Phytochelatin synthase [PTHR33447] (8-78)